Protein AF-W7BG07-F1 (afdb_monomer_lite)

Radius of gyration: 13.76 Å; chains: 1; bounding box: 25×34×43 Å

Secondary structure (DSSP, 8-state):
--------THHHHHHHHHHHHHT-SSS-S-HHHHHHHHHHHHSTT-----HHHHHHHHTTSSPPPHHHHHHHH---

Sequence (76 aa):
MTKRKDENQNKQVGYVLKKYRMRLTDISPSRRKFIDDRSEKYFDYEDWISEKTLMNYETGKNVPTIQNLKKISNRI

pLDDT: mean 86.47, std 13.6, range [39.78, 96.56]

Organism: NCBI:txid1265818

Foldseek 3Di:
DPPPPPVLVLLVQLCVLLVVLVPPPVWDSDLVGLQQVLCVPPVVVDRPDDSVRNVCSNRSVDPDDPVVVCSSPDDD

Structure (mmCIF, N/CA/C/O backbone):
data_AF-W7BG07-F1
#
_entry.id   AF-W7BG07-F1
#
loop_
_atom_site.group_PDB
_atom_site.id
_atom_site.type_symbol
_atom_site.label_atom_id
_atom_site.label_alt_id
_atom_site.label_comp_id
_atom_site.label_asym_id
_atom_site.label_entity_id
_atom_site.label_seq_id
_atom_site.pdbx_PDB_ins_code
_atom_site.Cartn_x
_atom_site.Cartn_y
_atom_site.Cartn_z
_atom_site.occupancy
_atom_site.B_iso_or_equiv
_ato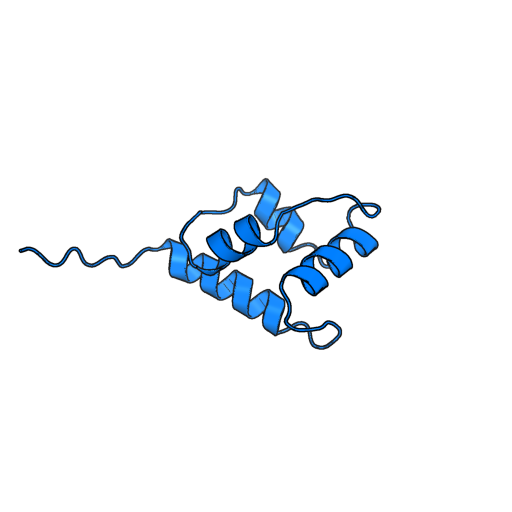m_site.auth_seq_id
_atom_site.auth_comp_id
_atom_site.auth_asym_id
_atom_site.auth_atom_id
_atom_site.pdbx_PDB_model_num
ATOM 1 N N . MET A 1 1 ? -13.456 18.419 28.584 1.00 39.78 1 MET A N 1
ATOM 2 C CA . MET A 1 1 ? -12.724 17.765 27.475 1.00 39.78 1 MET A CA 1
ATOM 3 C C . MET A 1 1 ? -13.685 16.837 26.748 1.00 39.78 1 MET A C 1
ATOM 5 O O . MET A 1 1 ? -13.951 15.738 27.218 1.00 39.78 1 MET A O 1
ATOM 9 N N . THR A 1 2 ? -14.285 17.294 25.654 1.00 44.78 2 THR A N 1
ATOM 10 C CA . THR A 1 2 ? -15.186 16.458 24.853 1.00 44.78 2 THR A CA 1
ATOM 11 C C . THR A 1 2 ? -14.327 15.448 24.098 1.00 44.78 2 THR A C 1
ATOM 13 O O . THR A 1 2 ? -13.535 15.846 23.244 1.00 44.78 2 THR A O 1
ATOM 16 N N . LYS A 1 3 ? -14.424 14.152 24.429 1.00 51.94 3 LYS A N 1
ATOM 17 C CA . LYS A 1 3 ? -13.834 13.084 23.610 1.00 51.94 3 LYS A CA 1
ATOM 18 C C . LYS A 1 3 ? -14.498 13.166 22.235 1.00 51.94 3 LYS A C 1
ATOM 20 O O . LYS A 1 3 ? -15.613 12.680 22.067 1.00 51.94 3 LYS A O 1
ATOM 25 N N . ARG A 1 4 ? -13.856 13.824 21.263 1.00 53.00 4 ARG A N 1
ATOM 26 C CA . ARG A 1 4 ? -14.253 13.699 19.858 1.00 53.00 4 ARG A CA 1
ATOM 27 C C . ARG A 1 4 ? -14.193 12.209 19.550 1.00 53.00 4 ARG A C 1
ATOM 29 O O . ARG A 1 4 ? -13.146 11.588 19.723 1.00 53.00 4 ARG A O 1
ATOM 36 N N . LYS A 1 5 ? -15.334 11.624 19.195 1.00 51.94 5 LYS A N 1
ATOM 37 C CA . LYS A 1 5 ? -15.410 10.257 18.693 1.00 51.94 5 LYS A CA 1
ATOM 38 C C . LYS A 1 5 ? -14.667 10.277 17.360 1.00 51.94 5 LYS A C 1
ATOM 40 O O . LYS A 1 5 ? -15.234 10.612 16.330 1.00 51.94 5 LYS A O 1
ATOM 45 N N . ASP A 1 6 ? -13.366 10.031 17.407 1.00 56.22 6 ASP A N 1
ATOM 46 C CA . ASP A 1 6 ? -12.494 9.975 16.238 1.00 56.22 6 ASP A CA 1
ATOM 47 C C . ASP A 1 6 ? -12.724 8.619 15.543 1.00 56.22 6 ASP A C 1
ATOM 49 O O . ASP A 1 6 ? -11.833 7.773 15.400 1.00 56.22 6 ASP A O 1
ATOM 53 N N . GLU A 1 7 ? -13.984 8.364 15.172 1.00 58.56 7 GLU A N 1
ATOM 54 C CA . GLU A 1 7 ? -14.357 7.367 14.175 1.00 58.56 7 GLU A CA 1
ATOM 55 C C . GLU A 1 7 ? -13.857 7.912 12.839 1.00 58.56 7 GLU A C 1
ATOM 57 O O . GLU A 1 7 ? -14.605 8.406 12.003 1.00 58.56 7 GLU A O 1
ATOM 62 N N . ASN A 1 8 ? -12.533 7.896 12.677 1.00 69.75 8 ASN A N 1
ATOM 63 C CA . ASN A 1 8 ? -11.879 8.208 11.427 1.00 69.75 8 ASN A CA 1
ATOM 64 C C . ASN A 1 8 ? -12.396 7.184 10.412 1.00 69.75 8 ASN A C 1
ATOM 66 O O . ASN A 1 8 ? -11.932 6.043 10.388 1.00 69.75 8 ASN A O 1
ATOM 70 N N . GLN A 1 9 ? -13.392 7.587 9.620 1.00 72.50 9 GLN A N 1
ATOM 71 C CA . GLN A 1 9 ? -14.059 6.761 8.611 1.00 72.50 9 GLN A CA 1
ATOM 72 C C . GLN A 1 9 ? -13.035 6.126 7.655 1.00 72.50 9 GLN A C 1
ATOM 74 O O . GLN A 1 9 ? -13.212 5.004 7.180 1.00 72.50 9 GLN A O 1
ATOM 79 N N . ASN A 1 10 ? -11.879 6.773 7.485 1.00 86.69 10 ASN A N 1
ATOM 80 C CA . ASN A 1 10 ? -10.784 6.290 6.652 1.00 86.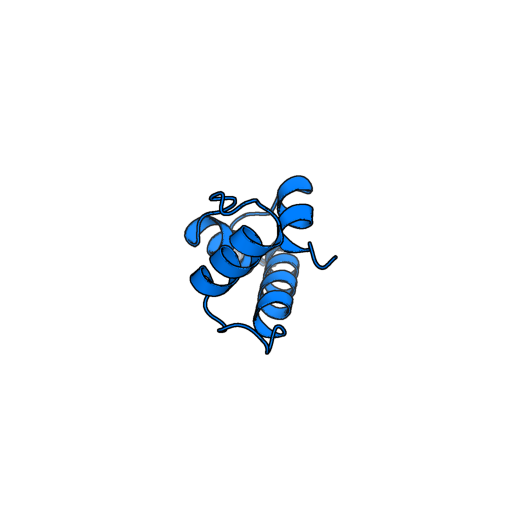69 10 ASN A CA 1
ATOM 81 C C . ASN A 1 10 ? -10.092 5.048 7.236 1.00 86.69 10 ASN A C 1
ATOM 83 O O . ASN A 1 10 ? -9.438 4.319 6.494 1.00 86.69 10 ASN A O 1
ATOM 87 N N . LYS A 1 11 ? -10.246 4.753 8.538 1.00 89.25 11 LYS A N 1
ATOM 88 C CA . LYS A 1 11 ? -9.739 3.510 9.148 1.00 89.25 11 LYS A CA 1
ATOM 89 C C . LYS A 1 11 ? -10.378 2.276 8.526 1.00 89.25 11 LYS A C 1
ATOM 91 O O . LYS A 1 11 ? -9.699 1.263 8.401 1.00 89.25 11 LYS A O 1
ATOM 96 N N . GLN A 1 12 ? -11.648 2.346 8.119 1.00 90.19 12 GLN A N 1
ATOM 97 C CA . GLN A 1 12 ? -12.305 1.220 7.451 1.00 90.19 12 GLN A CA 1
ATOM 98 C C . GLN A 1 12 ? -11.688 0.969 6.072 1.00 90.19 12 GLN A C 1
ATOM 100 O O . GLN A 1 12 ? -11.338 -0.168 5.758 1.00 90.19 12 GLN A O 1
ATOM 105 N N . VAL A 1 13 ? -11.452 2.031 5.294 1.00 90.12 13 VAL A N 1
ATOM 106 C CA . VAL A 1 13 ? -10.748 1.946 4.003 1.00 90.12 13 VAL A CA 1
ATOM 107 C C . VAL A 1 13 ? -9.335 1.391 4.198 1.00 90.12 13 VAL A C 1
ATOM 109 O O . VAL A 1 13 ? -8.957 0.415 3.551 1.00 90.12 13 VAL A O 1
ATOM 112 N N . GLY A 1 14 ? -8.576 1.946 5.145 1.00 94.06 14 GLY A N 1
ATOM 113 C CA . GLY A 1 14 ? -7.228 1.477 5.465 1.00 94.06 14 GLY A CA 1
ATOM 114 C C . GLY A 1 14 ? -7.188 0.012 5.903 1.00 94.06 14 GLY A C 1
ATOM 115 O O . GLY A 1 14 ? -6.322 -0.748 5.462 1.00 94.06 14 GLY A O 1
ATOM 116 N N . TYR A 1 15 ? -8.173 -0.424 6.694 1.00 94.44 15 TYR A N 1
ATOM 117 C CA . TYR A 1 15 ? -8.324 -1.818 7.100 1.00 94.44 15 TYR A CA 1
ATOM 118 C C . TYR A 1 15 ? -8.571 -2.743 5.903 1.00 94.44 15 TYR A C 1
ATOM 120 O O . TYR A 1 15 ? -7.939 -3.796 5.815 1.00 94.44 15 TYR A O 1
ATOM 128 N N . VAL A 1 16 ? -9.431 -2.351 4.957 1.00 93.75 16 VAL A N 1
ATOM 129 C CA . VAL A 1 16 ? -9.682 -3.126 3.730 1.00 93.75 16 VAL A CA 1
ATOM 130 C C . VAL A 1 16 ? -8.407 -3.260 2.895 1.00 93.75 16 VAL A C 1
ATOM 132 O O . VAL A 1 16 ? -8.092 -4.370 2.461 1.00 93.75 16 VAL A O 1
ATOM 135 N N . LEU A 1 17 ? -7.634 -2.181 2.730 1.00 93.75 17 LEU A N 1
ATOM 136 C CA . LEU A 1 17 ? -6.362 -2.207 1.996 1.00 93.75 17 LEU A CA 1
ATOM 137 C C . LEU A 1 17 ? -5.339 -3.132 2.660 1.00 93.75 17 LEU A C 1
ATOM 139 O O . LEU A 1 17 ? -4.768 -4.005 2.005 1.00 93.75 17 LEU A O 1
ATOM 143 N N . LYS A 1 18 ? -5.164 -3.006 3.980 1.00 95.31 18 LYS A N 1
ATOM 144 C CA . LYS A 1 18 ? -4.270 -3.882 4.743 1.00 95.31 18 LYS A CA 1
ATOM 145 C C . LYS A 1 18 ? -4.711 -5.340 4.632 1.00 95.31 18 LYS A C 1
ATOM 147 O O . LYS A 1 18 ? -3.883 -6.214 4.399 1.00 95.31 18 LYS A O 1
ATOM 152 N N . LYS A 1 19 ? -6.011 -5.616 4.771 1.00 94.44 19 LYS A N 1
ATOM 153 C CA . LYS A 1 19 ? -6.569 -6.968 4.649 1.00 94.44 19 LYS A CA 1
ATOM 154 C C . LYS A 1 19 ? -6.383 -7.530 3.243 1.00 94.44 19 LYS A C 1
ATOM 156 O O . LYS A 1 19 ? -6.132 -8.719 3.107 1.00 94.44 19 LYS A O 1
ATOM 161 N N . TYR A 1 20 ? -6.501 -6.715 2.198 1.00 92.69 20 TYR A N 1
ATOM 162 C CA . TYR A 1 20 ? -6.173 -7.136 0.838 1.00 92.69 20 TYR A CA 1
ATOM 163 C C . TYR A 1 20 ? -4.709 -7.565 0.736 1.00 92.69 20 TYR A C 1
ATOM 165 O O . TYR A 1 20 ? -4.464 -8.718 0.399 1.00 92.69 20 TYR A O 1
ATOM 173 N N . ARG A 1 21 ? -3.762 -6.709 1.139 1.00 93.44 21 ARG A N 1
ATOM 174 C CA . ARG A 1 21 ? -2.332 -7.036 1.093 1.00 93.44 21 ARG A CA 1
ATOM 175 C C . ARG A 1 21 ? -1.985 -8.295 1.890 1.00 93.44 21 ARG A C 1
ATOM 177 O O . ARG A 1 21 ? -1.263 -9.147 1.399 1.00 93.44 21 ARG A O 1
ATOM 184 N N . MET A 1 22 ? -2.524 -8.429 3.101 1.00 93.56 22 MET A N 1
ATOM 185 C CA . MET A 1 22 ? -2.268 -9.581 3.977 1.00 93.56 22 MET A CA 1
ATOM 186 C C . MET A 1 22 ? -2.904 -10.892 3.485 1.00 93.56 22 MET A C 1
ATOM 188 O O . MET A 1 22 ? -2.530 -11.952 3.972 1.00 93.56 22 MET A O 1
ATOM 192 N N . ARG A 1 23 ? -3.885 -10.838 2.572 1.00 92.31 23 ARG A N 1
ATOM 193 C CA . ARG A 1 23 ? -4.516 -12.032 1.979 1.00 92.31 23 ARG A CA 1
ATOM 194 C C . ARG A 1 23 ? -3.730 -12.612 0.806 1.00 92.31 23 ARG A C 1
ATOM 196 O O . ARG A 1 23 ? -4.076 -13.694 0.347 1.00 92.31 23 ARG A O 1
ATOM 203 N N . LEU A 1 24 ? -2.735 -11.894 0.297 1.00 88.94 24 LEU A N 1
ATOM 204 C CA . LEU A 1 24 ? -1.887 -12.376 -0.783 1.00 88.94 24 LEU A CA 1
ATOM 205 C C . LEU A 1 24 ? -0.871 -13.351 -0.18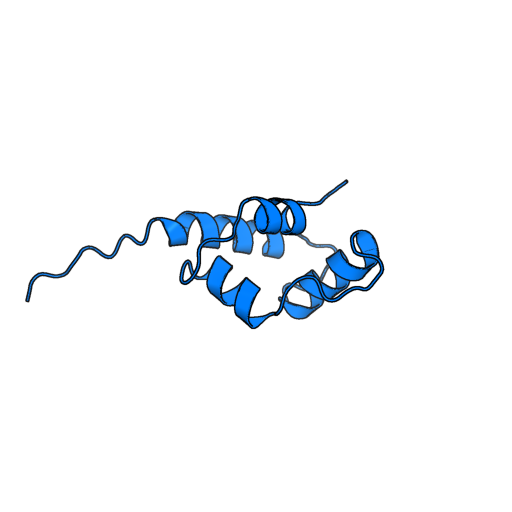3 1.00 88.94 24 L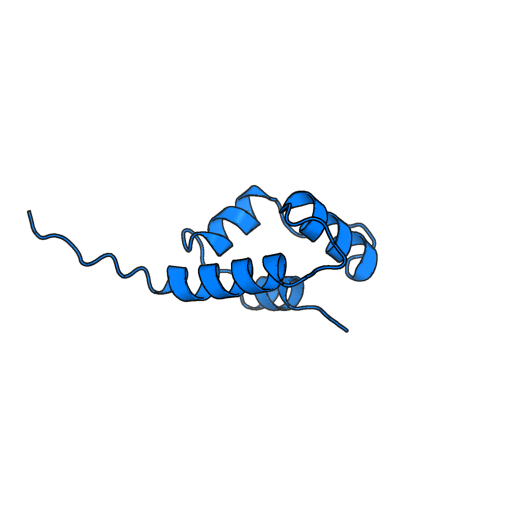EU A C 1
ATOM 207 O O . LEU A 1 24 ? 0.038 -12.939 0.531 1.00 88.94 24 LEU A O 1
ATOM 211 N N . THR A 1 25 ? -1.091 -14.648 -0.389 1.00 88.12 25 THR A N 1
ATOM 212 C CA . THR A 1 25 ? -0.273 -15.724 0.200 1.00 88.12 25 THR A CA 1
ATOM 213 C C . THR A 1 25 ? 0.975 -16.042 -0.618 1.00 88.12 25 THR A C 1
ATOM 215 O O . THR A 1 25 ? 1.872 -16.717 -0.128 1.00 88.12 25 THR A O 1
ATOM 218 N N . ASP A 1 26 ? 1.016 -15.579 -1.864 1.00 88.69 26 ASP A N 1
ATOM 219 C CA . ASP A 1 26 ? 2.112 -15.733 -2.820 1.00 88.69 26 ASP A CA 1
ATOM 220 C C . ASP A 1 26 ? 3.251 -14.725 -2.605 1.00 88.69 26 ASP A C 1
ATOM 222 O O . ASP A 1 26 ? 4.330 -14.882 -3.170 1.00 88.69 26 ASP A O 1
ATOM 226 N N . ILE A 1 27 ? 3.037 -13.712 -1.761 1.00 88.69 27 ILE A N 1
ATOM 227 C CA . ILE A 1 27 ? 4.026 -12.680 -1.449 1.00 88.69 27 ILE A CA 1
ATOM 228 C C . ILE A 1 27 ? 4.208 -12.524 0.059 1.00 88.69 27 ILE A C 1
ATOM 230 O O . ILE A 1 27 ? 3.317 -12.785 0.865 1.00 88.69 27 ILE A O 1
ATOM 234 N N . SER A 1 28 ? 5.381 -12.035 0.459 1.00 91.00 28 SER A N 1
ATOM 235 C CA . SER A 1 28 ? 5.635 -11.677 1.855 1.00 91.00 28 SER A CA 1
ATOM 236 C C . SER A 1 28 ? 4.652 -10.594 2.335 1.00 91.00 28 SER A C 1
ATOM 238 O O . SER A 1 28 ? 4.403 -9.626 1.611 1.00 91.00 28 SER A O 1
ATOM 240 N N . PRO A 1 29 ? 4.184 -10.650 3.597 1.00 90.06 29 PRO A N 1
ATOM 241 C CA . PRO A 1 29 ? 3.302 -9.644 4.189 1.00 90.06 29 PRO A CA 1
ATOM 242 C C . PRO A 1 29 ? 4.017 -8.316 4.505 1.00 90.06 29 PRO A C 1
ATOM 244 O O . PRO A 1 29 ? 3.525 -7.520 5.305 1.00 90.06 29 PRO A O 1
ATOM 247 N N . SER A 1 30 ? 5.182 -8.047 3.920 1.00 94.62 30 SER A N 1
ATOM 248 C CA . SER A 1 30 ? 5.851 -6.751 4.010 1.00 94.62 30 SER A CA 1
ATOM 249 C C . SER A 1 30 ? 5.214 -5.738 3.052 1.00 94.62 30 SER A C 1
ATOM 251 O O . SER A 1 30 ? 4.759 -6.088 1.963 1.00 94.62 30 SER A O 1
ATOM 253 N N . ARG A 1 31 ? 5.196 -4.454 3.436 1.00 95.25 31 ARG A N 1
ATOM 254 C CA . ARG A 1 31 ? 4.771 -3.372 2.531 1.00 95.25 31 ARG A CA 1
ATOM 255 C C . ARG A 1 31 ? 5.725 -3.228 1.357 1.00 95.25 31 ARG A C 1
ATOM 257 O O . ARG A 1 31 ? 5.247 -3.103 0.238 1.00 95.25 31 ARG A O 1
ATOM 264 N N . ARG A 1 32 ? 7.038 -3.302 1.604 1.00 95.25 32 ARG A N 1
ATOM 265 C CA . ARG A 1 32 ? 8.054 -3.248 0.548 1.00 95.25 32 ARG A CA 1
ATOM 266 C C . ARG A 1 32 ? 7.832 -4.341 -0.488 1.00 95.25 32 ARG A C 1
ATOM 268 O O . ARG A 1 32 ? 7.640 -4.036 -1.650 1.00 95.25 32 ARG A O 1
ATOM 275 N N . LYS A 1 33 ? 7.710 -5.594 -0.039 1.00 94.38 33 LYS A N 1
ATOM 276 C CA . LYS A 1 33 ? 7.497 -6.737 -0.939 1.00 94.38 33 LYS A CA 1
ATOM 277 C C . LYS A 1 33 ? 6.206 -6.644 -1.743 1.00 94.38 33 LYS A C 1
ATOM 279 O O . LYS A 1 33 ? 6.200 -7.027 -2.901 1.00 94.38 33 LYS A O 1
ATOM 284 N N . PHE A 1 34 ? 5.141 -6.097 -1.161 1.00 93.56 34 PHE A N 1
ATOM 285 C CA . PHE A 1 34 ? 3.927 -5.794 -1.915 1.00 93.56 34 PHE A CA 1
ATOM 286 C C . PHE A 1 34 ? 4.145 -4.712 -2.980 1.00 93.56 34 PHE A C 1
ATOM 288 O O . PHE A 1 34 ? 3.630 -4.842 -4.083 1.00 93.56 34 PHE A O 1
ATOM 295 N N . ILE A 1 35 ? 4.875 -3.642 -2.661 1.00 94.25 35 ILE A N 1
ATOM 296 C CA . ILE A 1 35 ? 5.158 -2.560 -3.613 1.00 94.25 35 ILE A CA 1
ATOM 297 C C . ILE A 1 35 ? 6.005 -3.083 -4.773 1.00 94.25 35 ILE A C 1
ATOM 299 O O . ILE A 1 35 ? 5.631 -2.837 -5.918 1.00 94.25 35 ILE A O 1
ATOM 303 N N . ASP A 1 36 ? 7.064 -3.835 -4.467 1.00 93.31 36 ASP A N 1
ATOM 304 C CA . ASP A 1 36 ? 7.975 -4.428 -5.448 1.00 93.31 36 ASP A CA 1
ATOM 305 C C . ASP A 1 36 ? 7.224 -5.406 -6.372 1.00 93.31 36 ASP A C 1
ATOM 307 O O . ASP A 1 36 ? 7.295 -5.272 -7.587 1.00 93.31 36 ASP A O 1
ATOM 311 N N . ASP A 1 37 ? 6.415 -6.319 -5.809 1.00 91.94 37 ASP A N 1
ATOM 312 C CA . ASP A 1 37 ? 5.593 -7.277 -6.572 1.00 91.94 37 ASP A CA 1
ATOM 313 C C . ASP A 1 37 ? 4.654 -6.580 -7.563 1.00 91.94 37 ASP A C 1
ATOM 315 O O . ASP A 1 37 ? 4.525 -6.982 -8.719 1.00 91.94 37 ASP A O 1
ATOM 319 N N . ARG A 1 38 ? 3.987 -5.509 -7.117 1.00 91.00 38 ARG A N 1
ATOM 320 C CA . ARG A 1 38 ? 3.080 -4.753 -7.985 1.00 91.00 38 ARG A CA 1
ATOM 321 C C . ARG A 1 38 ? 3.839 -3.934 -9.018 1.00 91.00 38 ARG A C 1
ATOM 323 O O . ARG A 1 38 ? 3.338 -3.789 -10.126 1.00 91.00 38 ARG A O 1
ATOM 330 N N . SER A 1 39 ? 5.006 -3.406 -8.657 1.00 92.12 39 SER A N 1
ATOM 331 C CA . SER A 1 39 ? 5.877 -2.660 -9.565 1.00 92.12 39 SER A CA 1
ATOM 332 C C . SER A 1 39 ? 6.327 -3.536 -10.732 1.00 92.12 39 SER A C 1
ATOM 334 O O . SER A 1 39 ? 6.092 -3.186 -11.885 1.00 92.12 39 SER A O 1
ATOM 336 N N . GLU A 1 40 ? 6.842 -4.727 -10.427 1.00 91.94 40 GLU A N 1
ATOM 337 C CA . GLU A 1 40 ? 7.262 -5.719 -11.418 1.00 91.94 40 GLU A CA 1
ATOM 338 C C . GLU A 1 40 ? 6.108 -6.171 -12.325 1.00 91.94 40 GLU A C 1
ATOM 340 O O . GLU A 1 40 ? 6.265 -6.246 -13.539 1.00 91.94 40 GLU A O 1
ATOM 345 N N . LYS A 1 41 ? 4.928 -6.447 -11.758 1.00 89.56 41 LYS A N 1
ATOM 346 C CA . LYS A 1 41 ? 3.802 -7.001 -12.529 1.00 89.56 41 LYS A CA 1
ATOM 347 C C . LYS A 1 41 ? 3.014 -5.968 -13.336 1.00 89.56 41 LYS A C 1
ATOM 349 O O . LYS A 1 41 ? 2.383 -6.339 -14.321 1.00 89.56 41 LYS A O 1
ATOM 354 N N . TYR A 1 42 ? 2.964 -4.712 -12.887 1.00 88.69 42 TYR A N 1
ATOM 355 C CA . TYR A 1 42 ? 1.963 -3.747 -13.366 1.00 88.69 42 TYR A CA 1
ATOM 356 C C . TYR A 1 42 ? 2.486 -2.350 -13.672 1.00 88.69 42 TYR A C 1
ATOM 358 O O . TYR A 1 42 ? 1.724 -1.545 -14.211 1.00 88.69 42 TYR A O 1
ATOM 366 N N . PHE A 1 43 ? 3.720 -2.032 -13.290 1.00 88.25 43 PHE A N 1
ATOM 367 C CA . PHE A 1 43 ? 4.259 -0.681 -13.424 1.00 88.25 43 PHE A CA 1
ATOM 368 C C . PHE A 1 43 ? 5.661 -0.674 -14.032 1.00 88.25 43 PHE A C 1
ATOM 370 O O . PHE A 1 43 ? 6.405 0.250 -13.750 1.00 88.25 43 PHE A O 1
ATOM 377 N N . ASP A 1 44 ? 6.035 -1.684 -14.825 1.00 90.44 44 ASP A N 1
ATOM 378 C CA . ASP A 1 44 ? 7.325 -1.746 -15.531 1.00 90.44 44 ASP A CA 1
ATOM 379 C C . ASP A 1 44 ? 8.538 -1.467 -14.623 1.00 90.44 44 ASP A C 1
ATOM 381 O O . ASP A 1 44 ? 9.483 -0.779 -15.004 1.00 90.44 44 ASP A O 1
ATOM 385 N N . TYR A 1 45 ? 8.505 -2.002 -13.397 1.00 90.31 45 TYR A N 1
ATOM 386 C CA . TYR A 1 45 ? 9.525 -1.781 -12.363 1.00 90.31 45 TYR A CA 1
ATOM 387 C C . TYR A 1 45 ? 9.658 -0.319 -11.882 1.00 90.31 45 TYR A C 1
ATOM 389 O O . TYR A 1 45 ? 10.623 0.027 -11.197 1.00 90.31 45 TYR A O 1
ATOM 397 N N . GLU A 1 46 ? 8.684 0.547 -12.176 1.00 89.50 46 GLU A N 1
ATOM 398 C CA . GLU A 1 46 ? 8.644 1.918 -11.676 1.00 89.50 46 GLU A CA 1
ATOM 399 C C . GLU A 1 46 ? 8.196 2.003 -10.210 1.00 89.50 46 GLU A C 1
ATOM 401 O O . GLU A 1 46 ? 7.289 1.301 -9.732 1.00 89.50 46 GLU A O 1
ATOM 406 N N . ASP A 1 47 ? 8.786 2.965 -9.500 1.00 85.50 47 ASP A N 1
ATOM 407 C CA . ASP A 1 47 ? 8.362 3.370 -8.166 1.00 85.50 47 ASP A CA 1
ATOM 408 C C . ASP A 1 47 ? 7.002 4.086 -8.227 1.00 85.50 47 ASP A C 1
ATOM 410 O O . ASP A 1 47 ? 6.888 5.286 -8.477 1.00 85.50 47 ASP A O 1
ATOM 414 N N . TRP A 1 48 ? 5.930 3.343 -7.953 1.00 90.62 48 TRP A N 1
ATOM 415 C CA . TRP A 1 48 ? 4.556 3.846 -8.052 1.00 90.62 48 TRP A CA 1
ATOM 416 C C . TRP A 1 48 ? 3.980 4.364 -6.723 1.00 90.62 48 TRP A C 1
ATOM 418 O O . TRP A 1 48 ? 3.004 5.123 -6.720 1.00 90.62 48 TRP A O 1
ATOM 428 N N . ILE A 1 49 ? 4.553 3.954 -5.583 1.00 94.25 49 ILE A N 1
ATOM 429 C CA . ILE A 1 49 ? 4.174 4.411 -4.239 1.00 94.25 49 ILE A CA 1
ATOM 430 C C . ILE A 1 49 ? 5.304 4.162 -3.228 1.00 94.25 49 ILE A C 1
ATOM 432 O O . ILE A 1 49 ? 5.995 3.151 -3.282 1.00 94.25 49 ILE A O 1
ATOM 436 N N . SER A 1 50 ? 5.452 5.043 -2.233 1.00 95.19 50 SER A N 1
ATOM 437 C CA . SER A 1 50 ? 6.365 4.802 -1.105 1.00 95.19 50 SER A CA 1
ATOM 438 C C . SER A 1 50 ? 5.729 3.941 -0.002 1.00 95.19 50 SER A C 1
ATOM 440 O O . SER A 1 50 ? 4.520 4.008 0.245 1.00 95.19 50 SER A O 1
ATOM 442 N N . GLU A 1 51 ? 6.549 3.216 0.769 1.00 95.88 51 GLU A N 1
ATOM 443 C CA . GLU A 1 51 ? 6.083 2.478 1.958 1.00 95.88 51 GLU A CA 1
ATOM 444 C C . GLU A 1 51 ? 5.376 3.370 2.982 1.00 95.88 51 GLU A C 1
ATOM 446 O O . GLU A 1 51 ? 4.370 2.969 3.571 1.00 95.88 51 GLU A O 1
ATOM 451 N N . LYS A 1 52 ? 5.876 4.596 3.180 1.00 96.50 52 LYS A N 1
ATOM 452 C CA . LYS A 1 52 ? 5.280 5.571 4.100 1.00 96.50 52 LYS A CA 1
ATOM 453 C C . LYS A 1 52 ? 3.881 5.971 3.639 1.00 96.50 52 LYS A C 1
ATOM 455 O O . LYS A 1 52 ? 2.969 6.054 4.460 1.00 96.50 52 LYS A O 1
ATOM 460 N N . THR A 1 53 ? 3.698 6.190 2.337 1.00 96.25 53 THR A N 1
ATOM 461 C CA . THR A 1 53 ? 2.389 6.511 1.757 1.00 96.25 53 THR A CA 1
ATOM 462 C C . THR A 1 53 ? 1.419 5.345 1.936 1.00 96.25 53 THR A C 1
ATOM 464 O O . THR A 1 53 ? 0.316 5.555 2.441 1.00 96.25 53 THR A O 1
ATOM 467 N N . LEU A 1 54 ? 1.842 4.115 1.625 1.00 95.75 54 LEU A N 1
ATOM 468 C CA . LEU A 1 54 ? 1.017 2.921 1.818 1.00 95.75 54 LEU A CA 1
ATOM 469 C C . LEU A 1 54 ? 0.647 2.709 3.296 1.00 95.75 54 LEU A C 1
ATOM 471 O O . LEU A 1 54 ? -0.507 2.436 3.615 1.00 95.75 54 LEU A O 1
ATOM 475 N N . MET A 1 55 ? 1.592 2.899 4.220 1.00 96.56 55 MET A N 1
ATOM 476 C CA . MET A 1 55 ? 1.329 2.849 5.661 1.00 96.56 55 MET A CA 1
ATOM 477 C C . MET A 1 55 ? 0.295 3.898 6.092 1.00 96.56 55 MET A C 1
ATOM 479 O O . MET A 1 55 ? -0.596 3.588 6.886 1.00 96.56 55 MET A O 1
ATOM 483 N N . ASN A 1 56 ? 0.380 5.126 5.576 1.00 96.00 56 ASN A N 1
ATOM 484 C CA . ASN A 1 56 ? -0.592 6.175 5.885 1.00 96.00 56 ASN A CA 1
ATOM 485 C C . ASN A 1 56 ? -1.996 5.828 5.369 1.00 96.00 56 ASN A C 1
ATOM 487 O O . ASN A 1 56 ? -2.971 6.116 6.060 1.00 96.00 56 ASN A O 1
ATOM 491 N N . TYR A 1 57 ? -2.104 5.185 4.202 1.00 95.38 57 TYR A N 1
ATOM 492 C CA . TYR A 1 57 ? -3.380 4.671 3.698 1.00 95.38 57 TYR A CA 1
ATOM 493 C C . TYR A 1 57 ? -3.931 3.555 4.587 1.00 95.38 57 TYR A C 1
ATOM 495 O O . TYR A 1 57 ? -5.072 3.630 5.031 1.00 95.38 57 TYR A O 1
ATOM 503 N N . GLU A 1 58 ? -3.113 2.560 4.934 1.00 95.00 58 GLU A N 1
ATOM 504 C CA . GLU A 1 58 ? -3.538 1.425 5.766 1.00 95.00 58 GLU A CA 1
ATOM 505 C C . GLU A 1 58 ? -3.948 1.817 7.192 1.00 95.00 58 GLU A C 1
ATOM 507 O O . GLU A 1 58 ? -4.763 1.142 7.816 1.00 95.00 58 GLU A O 1
ATOM 512 N N . THR A 1 59 ? -3.378 2.899 7.723 1.00 94.56 59 THR A N 1
ATOM 513 C CA . THR A 1 59 ? -3.704 3.427 9.059 1.00 94.56 59 THR A CA 1
ATOM 514 C C . THR A 1 59 ? -4.854 4.435 9.039 1.00 94.56 59 THR A C 1
ATOM 516 O O . THR A 1 59 ? -5.269 4.908 10.097 1.00 94.56 59 THR A O 1
ATOM 519 N N . GLY A 1 60 ? -5.379 4.770 7.854 1.00 92.06 60 GLY A N 1
ATOM 520 C CA . GLY A 1 60 ? -6.412 5.789 7.677 1.00 92.06 60 GLY A CA 1
ATOM 521 C C . GLY A 1 60 ? -5.923 7.213 7.957 1.00 92.06 60 GLY A C 1
ATOM 522 O O . GLY A 1 60 ? -6.742 8.116 8.115 1.00 92.06 60 GLY A O 1
ATOM 523 N N . LYS A 1 61 ? -4.603 7.434 8.045 1.00 92.31 61 LYS A N 1
ATOM 524 C CA . LYS A 1 61 ? -4.011 8.768 8.221 1.00 92.31 61 LYS A CA 1
ATOM 525 C C . LYS A 1 61 ? -4.204 9.623 6.970 1.00 92.31 61 LYS A C 1
ATOM 527 O O . LYS A 1 61 ? -4.491 10.807 7.089 1.00 92.31 61 LY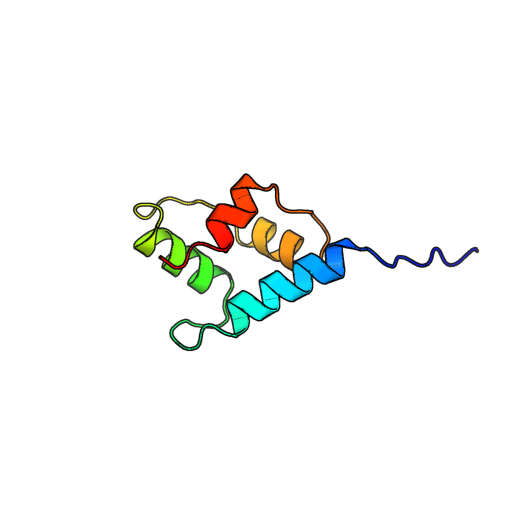S A O 1
ATOM 532 N N . ASN A 1 62 ? -4.094 8.997 5.797 1.00 91.94 62 ASN A N 1
ATOM 533 C CA . ASN A 1 62 ? -4.380 9.607 4.503 1.00 91.94 62 ASN A CA 1
ATOM 534 C C . ASN A 1 62 ? -5.435 8.777 3.763 1.00 91.94 62 ASN A C 1
ATOM 536 O O . ASN A 1 62 ? -5.441 7.550 3.869 1.00 91.94 62 ASN A O 1
ATOM 540 N N . VAL A 1 63 ? -6.272 9.432 2.960 1.00 90.12 63 VAL A N 1
ATOM 541 C CA . VAL A 1 63 ? -7.184 8.754 2.029 1.00 90.12 63 VAL A CA 1
ATOM 542 C C . VAL A 1 63 ? -6.484 8.616 0.677 1.00 90.12 63 VAL A C 1
ATOM 544 O O . VAL A 1 63 ? -5.956 9.608 0.168 1.00 90.12 63 VAL A O 1
ATOM 547 N N . PRO A 1 64 ? -6.427 7.413 0.085 1.00 91.06 64 PRO A N 1
ATOM 548 C CA . PRO A 1 64 ? -5.916 7.257 -1.268 1.00 91.06 64 PRO A CA 1
ATOM 549 C C . PRO A 1 64 ? -6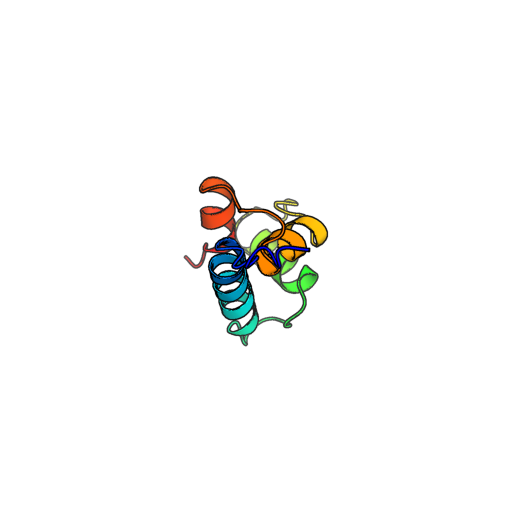.857 7.916 -2.279 1.00 91.06 64 PRO A C 1
ATOM 551 O O . PRO A 1 64 ? -8.078 7.805 -2.182 1.00 91.06 64 PRO A O 1
ATOM 554 N N . THR A 1 65 ? -6.284 8.573 -3.287 1.00 91.94 65 THR A N 1
ATOM 555 C CA . THR A 1 65 ? -7.055 9.026 -4.450 1.00 91.94 65 THR A CA 1
ATOM 556 C C . THR A 1 65 ? -7.601 7.820 -5.214 1.00 91.94 65 THR A C 1
ATOM 558 O O . THR A 1 65 ? -7.060 6.716 -5.121 1.00 91.94 65 THR A O 1
ATOM 561 N N . ILE A 1 66 ? -8.634 8.026 -6.034 1.00 90.06 66 ILE A N 1
ATOM 562 C CA . ILE A 1 66 ? -9.183 6.969 -6.901 1.00 90.06 66 ILE A CA 1
ATOM 563 C C . ILE A 1 66 ? -8.091 6.381 -7.813 1.00 90.06 66 ILE A C 1
ATOM 565 O O . ILE A 1 66 ? -8.022 5.167 -7.994 1.00 90.06 66 ILE A O 1
ATOM 569 N N . GLN A 1 67 ? -7.190 7.223 -8.330 1.00 88.38 67 GLN A N 1
ATOM 570 C CA . GLN A 1 67 ? -6.053 6.779 -9.141 1.00 88.38 67 GLN A CA 1
ATOM 571 C C . GLN A 1 67 ? -5.128 5.831 -8.363 1.00 88.38 67 GLN A C 1
ATOM 573 O O . GLN A 1 67 ? -4.771 4.771 -8.872 1.00 88.38 67 GLN A O 1
ATOM 578 N N . ASN A 1 68 ? -4.791 6.162 -7.113 1.00 90.06 68 ASN A N 1
ATOM 579 C CA . ASN A 1 68 ? -3.944 5.307 -6.280 1.00 90.06 68 ASN A CA 1
ATOM 580 C C . ASN A 1 68 ? -4.666 4.032 -5.843 1.00 90.06 68 ASN A C 1
ATOM 582 O O . ASN A 1 68 ? -4.045 2.975 -5.805 1.00 90.06 68 ASN A O 1
ATOM 586 N N . LEU A 1 69 ? -5.973 4.093 -5.573 1.00 90.69 69 LEU A N 1
ATOM 587 C CA . LEU A 1 69 ? -6.774 2.898 -5.304 1.00 90.69 69 LEU A CA 1
ATOM 588 C C . LEU A 1 69 ? -6.742 1.930 -6.482 1.00 90.69 69 LEU A C 1
ATOM 590 O O . LEU A 1 69 ? -6.483 0.751 -6.262 1.00 90.69 69 LEU A O 1
ATOM 594 N N . LYS A 1 70 ? -6.922 2.430 -7.712 1.00 88.56 70 LYS A N 1
ATOM 595 C CA . LYS A 1 70 ? -6.842 1.613 -8.928 1.00 88.56 70 LYS A CA 1
ATOM 596 C C . LYS A 1 70 ? -5.499 0.887 -9.010 1.00 88.56 70 LYS A C 1
ATOM 598 O O . LYS A 1 70 ? -5.480 -0.330 -9.166 1.00 88.56 70 LYS A O 1
ATOM 603 N N . LYS A 1 71 ? -4.393 1.613 -8.801 1.00 87.50 71 LYS A N 1
ATOM 604 C CA . LYS A 1 71 ? -3.039 1.036 -8.772 1.00 87.50 71 LYS A CA 1
ATOM 605 C C . LYS A 1 71 ? -2.887 -0.054 -7.702 1.00 87.50 71 LYS A C 1
ATOM 607 O O . LYS A 1 71 ? -2.371 -1.125 -7.996 1.00 87.50 71 LYS A O 1
ATOM 612 N N . ILE A 1 72 ? -3.389 0.180 -6.484 1.00 89.56 72 ILE A N 1
ATOM 613 C CA . ILE A 1 72 ? -3.320 -0.791 -5.375 1.00 89.56 72 ILE A CA 1
ATOM 614 C C . ILE A 1 72 ? -4.187 -2.031 -5.650 1.00 89.56 72 ILE A C 1
ATOM 616 O O . ILE A 1 72 ? -3.812 -3.141 -5.272 1.00 89.56 72 ILE A O 1
ATOM 620 N N . SER A 1 73 ? -5.347 -1.855 -6.287 1.00 87.12 73 SER A N 1
ATOM 621 C CA . SER A 1 73 ? -6.306 -2.931 -6.556 1.00 87.12 73 SER A CA 1
ATOM 622 C C . SER A 1 73 ? -5.978 -3.780 -7.782 1.00 87.12 73 SER A C 1
ATOM 624 O O . SER A 1 73 ? -6.659 -4.780 -7.998 1.00 87.12 73 SER A O 1
ATOM 626 N N . ASN A 1 74 ? -4.985 -3.396 -8.591 1.00 78.38 74 ASN A N 1
ATOM 627 C CA . ASN A 1 74 ? -4.675 -4.090 -9.837 1.00 78.38 74 ASN A CA 1
ATOM 628 C C . ASN A 1 74 ? -4.294 -5.554 -9.568 1.00 78.38 74 ASN A C 1
ATOM 630 O O . ASN A 1 74 ? -3.244 -5.855 -8.996 1.00 78.38 74 ASN A O 1
ATOM 634 N N . ARG A 1 75 ? -5.196 -6.447 -9.981 1.00 64.81 75 ARG A N 1
ATOM 635 C CA . ARG A 1 75 ? -5.036 -7.895 -10.119 1.00 64.81 75 ARG A CA 1
ATOM 636 C C . ARG A 1 75 ? -5.716 -8.268 -11.435 1.00 64.81 75 ARG A C 1
ATOM 638 O O . ARG A 1 75 ? -6.859 -8.714 -11.425 1.00 64.81 75 ARG A O 1
ATOM 645 N N . ILE A 1 76 ? -5.064 -7.967 -12.550 1.00 47.22 76 ILE A N 1
ATOM 646 C CA . ILE A 1 76 ? -5.430 -8.514 -13.862 1.00 47.22 76 ILE A CA 1
ATOM 647 C C . ILE A 1 76 ? -4.249 -9.352 -14.328 1.00 47.22 76 ILE A C 1
ATOM 649 O O . ILE A 1 76 ? -3.116 -8.956 -13.975 1.00 47.22 76 ILE A O 1
#